Protein AF-A0A9E0GB80-F1 (afdb_monomer)

Solvent-accessible surface area (backbone atoms only — not comparable to full-atom values): 3646 Å² total; per-residue (Å²): 135,65,83,82,40,65,90,74,82,92,79,88,67,90,44,72,67,50,26,53,28,43,22,45,48,21,55,76,69,76,43,82,66,76,30,63,85,44,71,72,52,47,52,51,53,51,53,51,49,35,60,72,70,55,63,77,81,118

Structure (mmCIF, N/CA/C/O backbone):
data_AF-A0A9E0GB80-F1
#
_entry.id   AF-A0A9E0GB80-F1
#
loop_
_atom_site.group_PDB
_atom_site.id
_atom_site.type_symbol
_atom_site.label_atom_id
_atom_site.label_alt_id
_atom_site.label_comp_id
_atom_site.label_asym_id
_atom_site.label_entity_id
_atom_site.label_seq_id
_atom_site.pdbx_PDB_ins_code
_atom_site.Cartn_x
_atom_site.Cartn_y
_atom_site.Cartn_z
_atom_site.occupancy
_atom_site.B_iso_or_equiv
_atom_site.auth_seq_id
_atom_site.auth_comp_id
_atom_site.auth_asym_id
_atom_site.auth_atom_id
_atom_site.pdbx_PDB_model_num
ATOM 1 N N . TYR A 1 1 ? 4.349 -14.868 -8.103 1.00 60.28 1 TYR A N 1
ATOM 2 C CA . TYR A 1 1 ? 4.940 -14.112 -6.980 1.00 60.28 1 TYR A CA 1
ATOM 3 C C . TYR A 1 1 ? 4.015 -13.038 -6.399 1.00 60.28 1 TYR A C 1
ATOM 5 O O . TYR A 1 1 ? 4.068 -12.861 -5.196 1.00 60.28 1 TYR A O 1
ATOM 13 N N . TYR A 1 2 ? 3.099 -12.423 -7.164 1.00 72.88 2 TYR A N 1
ATOM 14 C CA . TYR A 1 2 ? 1.995 -11.602 -6.608 1.00 72.88 2 TYR A CA 1
ATOM 15 C C . TYR A 1 2 ? 0.638 -12.312 -6.547 1.00 72.88 2 TYR A C 1
ATOM 17 O O . TYR A 1 2 ? -0.353 -11.718 -6.156 1.00 72.88 2 TYR A O 1
ATOM 25 N N . SER A 1 3 ? 0.583 -13.586 -6.936 1.00 75.38 3 SER A N 1
ATOM 26 C CA . SER A 1 3 ? -0.650 -14.370 -7.067 1.00 75.38 3 SER A CA 1
ATOM 27 C C . SER A 1 3 ? -1.422 -14.568 -5.760 1.00 75.38 3 SER A C 1
ATOM 29 O O . SER A 1 3 ? -2.555 -15.028 -5.807 1.00 75.38 3 SER A O 1
ATOM 31 N N . SER A 1 4 ? -0.818 -14.264 -4.608 1.00 84.31 4 SER A N 1
ATOM 32 C CA . SER A 1 4 ? -1.503 -14.267 -3.314 1.00 84.31 4 SER A CA 1
ATOM 33 C C . SER A 1 4 ? -2.184 -12.937 -2.982 1.00 84.31 4 SER A C 1
ATOM 35 O O . SER A 1 4 ? -3.079 -12.934 -2.142 1.00 84.31 4 SER A O 1
ATOM 37 N N . ILE A 1 5 ? -1.813 -11.830 -3.641 1.00 88.06 5 ILE A N 1
ATOM 38 C CA . ILE A 1 5 ? -2.509 -10.548 -3.495 1.00 88.06 5 ILE A CA 1
ATOM 39 C C . ILE A 1 5 ? -3.869 -10.673 -4.204 1.00 88.06 5 ILE A C 1
ATOM 41 O O . ILE A 1 5 ? -3.895 -10.989 -5.397 1.00 88.06 5 ILE A O 1
ATOM 45 N N . PRO A 1 6 ? -4.996 -10.430 -3.510 1.00 86.56 6 PRO A N 1
ATOM 46 C CA . PRO A 1 6 ? -6.321 -10.459 -4.116 1.00 86.56 6 PRO A CA 1
ATOM 47 C C . PRO A 1 6 ? -6.434 -9.501 -5.305 1.00 86.56 6 PRO A C 1
ATOM 49 O O . PRO A 1 6 ? -5.964 -8.364 -5.248 1.00 86.56 6 PRO A O 1
ATOM 52 N N . VAL A 1 7 ? -7.107 -9.944 -6.368 1.00 88.88 7 VAL A N 1
ATOM 53 C CA . VAL A 1 7 ? -7.505 -9.059 -7.469 1.00 88.88 7 VAL A CA 1
ATOM 54 C C . VAL A 1 7 ? -8.648 -8.175 -6.979 1.00 88.88 7 VAL A C 1
ATOM 56 O O . VAL A 1 7 ? -9.635 -8.677 -6.446 1.00 88.88 7 VAL A O 1
ATOM 59 N N . LEU A 1 8 ? -8.512 -6.864 -7.167 1.00 89.88 8 LEU A N 1
ATOM 60 C CA . LEU A 1 8 ? -9.487 -5.871 -6.722 1.00 89.88 8 LEU A CA 1
ATOM 61 C C . LEU A 1 8 ? -10.179 -5.207 -7.912 1.00 89.88 8 LEU A C 1
ATOM 63 O O . LEU A 1 8 ? -9.562 -4.978 -8.952 1.00 89.88 8 LEU A O 1
ATOM 67 N N . SER A 1 9 ? -11.446 -4.835 -7.725 1.00 92.94 9 SER A N 1
ATOM 68 C CA . SER A 1 9 ? -12.110 -3.848 -8.579 1.00 92.94 9 SER A CA 1
ATOM 69 C C . SER A 1 9 ? -11.695 -2.445 -8.137 1.00 92.94 9 SER A C 1
ATOM 71 O O . SER A 1 9 ? -11.703 -2.148 -6.945 1.00 92.94 9 SER A O 1
ATOM 73 N N . THR A 1 10 ? -11.355 -1.565 -9.076 1.00 93.50 10 THR A N 1
ATOM 74 C CA . THR A 1 10 ? -11.007 -0.168 -8.779 1.00 93.50 10 THR A CA 1
ATOM 75 C C . THR A 1 10 ? -12.272 0.681 -8.675 1.00 93.50 10 THR A C 1
ATOM 77 O O . THR A 1 10 ? -12.716 1.269 -9.660 1.00 93.50 10 THR A O 1
ATOM 80 N N . ASP A 1 11 ? -12.864 0.722 -7.484 1.00 95.44 11 ASP A N 1
ATOM 81 C CA . ASP A 1 11 ? -14.075 1.496 -7.168 1.00 95.44 11 ASP A CA 1
ATOM 82 C C . ASP A 1 11 ? -13.784 2.874 -6.538 1.00 95.44 11 ASP A C 1
ATOM 84 O O . ASP A 1 11 ? -14.694 3.674 -6.331 1.00 95.44 11 ASP A O 1
ATOM 88 N N . GLY A 1 12 ? -12.510 3.168 -6.254 1.00 95.44 12 GLY A N 1
ATOM 89 C CA . GLY A 1 12 ? -12.071 4.407 -5.609 1.00 95.44 12 GLY A CA 1
ATOM 90 C C . GLY A 1 12 ? -12.245 4.426 -4.087 1.00 95.44 12 GLY A C 1
ATOM 91 O O . GLY A 1 12 ? -11.965 5.451 -3.465 1.00 95.44 12 GLY A O 1
ATOM 92 N N . ILE A 1 13 ? -12.672 3.317 -3.474 1.00 96.75 13 ILE A N 1
ATOM 93 C CA . ILE A 1 13 ? -12.906 3.200 -2.034 1.00 96.75 13 ILE A CA 1
ATOM 94 C C . ILE A 1 13 ? -11.788 2.373 -1.395 1.00 96.75 13 ILE A C 1
ATOM 96 O O . ILE A 1 13 ? -11.489 1.241 -1.778 1.00 96.75 13 ILE A O 1
ATOM 100 N N . TYR A 1 14 ? -11.189 2.912 -0.334 1.00 96.56 14 TYR A N 1
ATOM 101 C CA . TYR A 1 14 ? -10.265 2.146 0.499 1.00 96.56 14 TYR A CA 1
ATOM 102 C C . TYR A 1 14 ? -11.043 1.306 1.523 1.00 96.56 14 TYR A C 1
ATOM 104 O O . TYR A 1 14 ? -11.117 1.640 2.704 1.00 96.56 14 TYR A O 1
ATOM 112 N N . GLY A 1 15 ? -11.692 0.242 1.045 1.00 96.25 15 GLY A N 1
ATOM 113 C CA . GLY A 1 15 ? -12.464 -0.688 1.871 1.00 96.25 15 GLY A CA 1
ATOM 114 C C . GLY A 1 15 ? -11.633 -1.846 2.432 1.00 96.25 15 GLY A C 1
ATOM 115 O O . GLY A 1 15 ? -10.419 -1.933 2.238 1.00 96.25 15 GLY A O 1
ATOM 116 N N . GLU A 1 16 ? -12.309 -2.790 3.089 1.00 96.56 16 GLU A N 1
ATOM 117 C CA . GLU A 1 16 ? -11.679 -3.972 3.698 1.00 96.56 16 GLU A CA 1
ATOM 118 C C . GLU A 1 16 ? -10.898 -4.823 2.687 1.00 96.56 16 GLU A C 1
ATOM 120 O O . GLU A 1 16 ? -9.822 -5.328 3.003 1.00 96.56 16 GLU A O 1
ATOM 125 N N . GLN A 1 17 ? -11.401 -4.937 1.453 1.00 96.31 17 GLN A N 1
ATOM 126 C CA . GLN A 1 17 ? -10.728 -5.681 0.385 1.00 96.31 17 GLN A CA 1
ATOM 127 C C . GLN A 1 17 ? -9.388 -5.032 0.006 1.00 96.31 17 GLN A C 1
ATOM 129 O O . GLN A 1 17 ? -8.372 -5.721 -0.098 1.00 96.31 17 GLN A O 1
ATOM 134 N N . THR A 1 18 ? -9.362 -3.702 -0.118 1.00 97.31 18 THR A N 1
ATOM 135 C CA . THR A 1 18 ? -8.140 -2.933 -0.385 1.00 97.31 18 THR A CA 1
ATOM 136 C C . THR A 1 18 ? -7.141 -3.085 0.759 1.00 97.31 18 THR A C 1
ATOM 138 O O . THR A 1 18 ? -5.979 -3.411 0.518 1.00 97.31 18 THR A O 1
ATOM 141 N N . ALA A 1 19 ? -7.595 -2.952 2.008 1.00 97.56 19 ALA A N 1
ATOM 142 C CA . ALA A 1 19 ? -6.744 -3.126 3.184 1.00 97.56 19 ALA A CA 1
ATOM 143 C C . ALA A 1 19 ? -6.161 -4.550 3.288 1.00 97.56 19 ALA A C 1
ATOM 145 O O . ALA A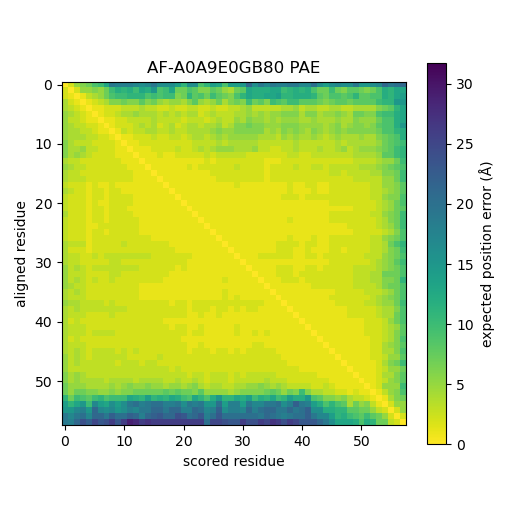 1 19 ? -4.990 -4.722 3.637 1.00 97.56 19 ALA A O 1
ATOM 146 N N . ALA A 1 20 ? -6.944 -5.582 2.952 1.00 96.94 20 ALA A N 1
ATOM 147 C CA . ALA A 1 20 ? -6.480 -6.968 2.929 1.00 96.94 20 ALA A CA 1
ATOM 148 C C . ALA A 1 20 ? -5.407 -7.201 1.853 1.00 96.94 20 ALA A C 1
ATOM 150 O O . ALA A 1 20 ? -4.382 -7.825 2.132 1.00 96.94 20 ALA A O 1
ATOM 151 N N . ALA A 1 21 ? -5.595 -6.651 0.6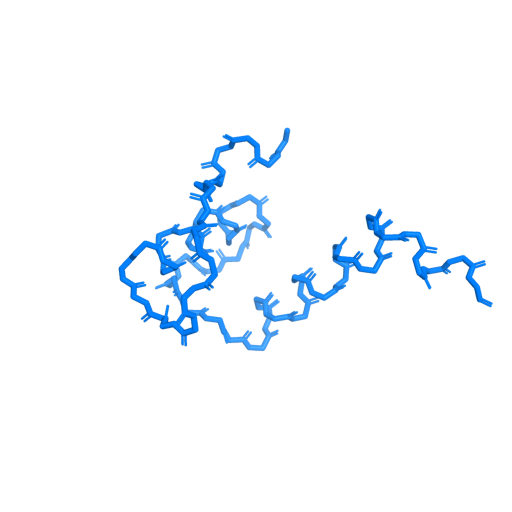51 1.00 97.00 21 ALA A N 1
ATOM 152 C CA . ALA A 1 21 ? -4.596 -6.737 -0.410 1.00 97.00 21 ALA A CA 1
ATOM 153 C C . ALA A 1 21 ? -3.306 -5.988 -0.061 1.00 97.00 21 ALA A C 1
ATOM 155 O O . ALA A 1 21 ? -2.211 -6.501 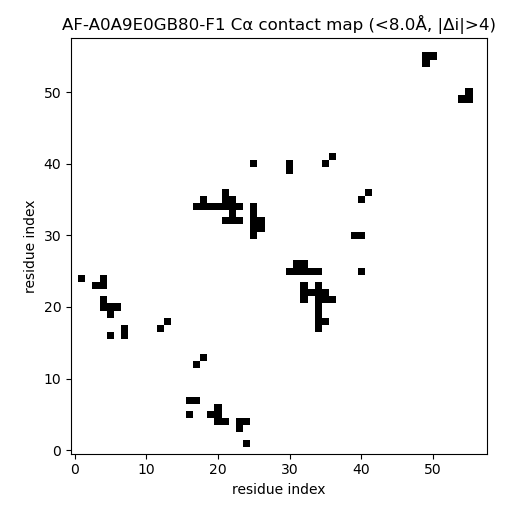-0.292 1.00 97.00 21 ALA A O 1
ATOM 156 N N . VAL A 1 22 ? -3.423 -4.812 0.560 1.00 97.50 22 VAL A N 1
ATOM 157 C CA . VAL A 1 22 ? -2.268 -4.041 1.037 1.00 97.50 22 VAL A CA 1
ATOM 158 C C . VAL A 1 22 ? -1.519 -4.798 2.130 1.00 97.50 22 VAL A C 1
ATOM 160 O O . VAL A 1 22 ? -0.292 -4.838 2.106 1.00 97.50 22 VAL A O 1
ATOM 163 N N . LYS A 1 23 ? -2.229 -5.473 3.037 1.00 97.50 23 LYS A N 1
ATOM 164 C CA . LYS A 1 23 ? -1.609 -6.313 4.068 1.00 97.50 23 LYS A CA 1
ATOM 165 C C . LYS A 1 23 ? -0.812 -7.472 3.467 1.00 97.50 23 LYS A C 1
ATOM 167 O O . LYS A 1 23 ? 0.301 -7.752 3.911 1.00 97.50 23 LYS A O 1
ATOM 172 N N . GLU A 1 24 ? -1.345 -8.114 2.432 1.00 97.06 24 GLU A N 1
ATOM 173 C CA . GLU A 1 24 ? -0.643 -9.193 1.735 1.00 97.06 24 GLU A CA 1
ATOM 174 C C . GLU A 1 24 ? 0.565 -8.677 0.938 1.00 97.06 24 GLU A C 1
ATOM 176 O O . GLU A 1 24 ? 1.636 -9.282 0.974 1.00 97.06 24 GLU A O 1
ATOM 181 N N . PHE A 1 25 ? 0.442 -7.514 0.293 1.00 96.38 25 PHE A N 1
ATOM 182 C CA . PHE A 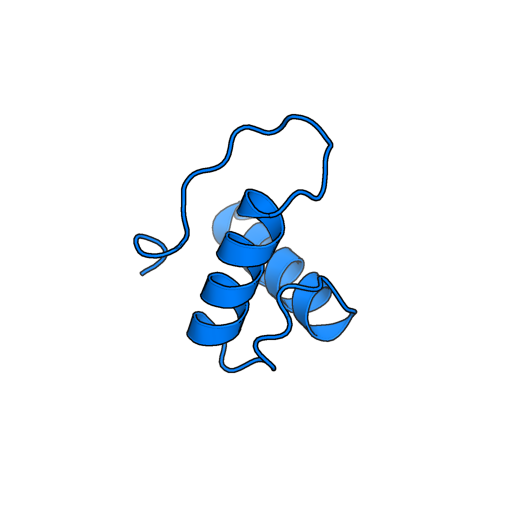1 25 ? 1.575 -6.826 -0.328 1.00 96.38 25 PHE A CA 1
ATOM 183 C C . PHE A 1 25 ? 2.679 -6.532 0.699 1.00 96.38 25 PHE A C 1
ATOM 185 O O . PHE A 1 25 ? 3.843 -6.864 0.476 1.00 96.38 25 PHE A O 1
ATOM 192 N N . GLN A 1 26 ? 2.317 -5.969 1.854 1.00 97.81 26 GLN A N 1
ATOM 193 C CA . GLN A 1 26 ? 3.251 -5.695 2.946 1.00 97.81 26 GLN A CA 1
ATOM 194 C C . GLN A 1 26 ? 3.957 -6.972 3.411 1.00 97.81 26 GLN A C 1
ATOM 196 O O . GLN A 1 26 ? 5.174 -6.965 3.584 1.00 97.81 26 GLN A O 1
ATOM 201 N N . ARG A 1 27 ? 3.226 -8.086 3.538 1.00 96.81 27 ARG A N 1
ATOM 202 C CA . ARG A 1 27 ? 3.799 -9.393 3.885 1.00 96.81 27 ARG A CA 1
ATOM 203 C C . ARG A 1 27 ? 4.832 -9.863 2.856 1.00 96.81 27 ARG A C 1
ATOM 205 O O . ARG A 1 27 ? 5.892 -10.339 3.249 1.00 96.81 27 ARG A O 1
ATOM 212 N N . ILE A 1 28 ? 4.543 -9.728 1.561 1.00 95.31 28 ILE A N 1
ATOM 213 C CA . ILE A 1 28 ? 5.459 -10.125 0.475 1.00 95.31 28 ILE A CA 1
ATOM 214 C C . ILE A 1 28 ? 6.759 -9.311 0.513 1.00 95.31 28 ILE A C 1
ATOM 216 O O . ILE A 1 28 ? 7.828 -9.854 0.237 1.00 95.31 28 ILE A O 1
ATOM 220 N N . PHE A 1 29 ? 6.676 -8.031 0.879 1.00 95.31 29 PHE A N 1
ATOM 221 C CA . PHE A 1 29 ? 7.817 -7.111 0.904 1.00 95.31 29 PHE A CA 1
ATOM 222 C C . PHE A 1 29 ? 8.420 -6.876 2.291 1.00 95.31 29 PHE A C 1
ATOM 224 O O . PHE A 1 29 ? 9.211 -5.952 2.460 1.00 95.31 29 PHE A O 1
ATOM 231 N N . ASN A 1 30 ? 8.095 -7.723 3.273 1.00 96.38 30 ASN A N 1
ATOM 232 C CA . ASN A 1 30 ? 8.607 -7.635 4.645 1.00 96.38 30 ASN A CA 1
ATOM 233 C C . ASN A 1 30 ? 8.371 -6.262 5.316 1.00 96.38 30 ASN A C 1
ATOM 235 O O . ASN A 1 30 ? 9.201 -5.786 6.090 1.00 96.38 30 ASN A O 1
ATOM 239 N N . LEU A 1 31 ? 7.231 -5.630 5.033 1.00 97.31 31 LEU A N 1
ATOM 240 C CA . LEU A 1 31 ? 6.770 -4.398 5.676 1.00 97.31 31 LEU A CA 1
ATOM 241 C C . LEU A 1 31 ? 5.840 -4.710 6.866 1.00 97.31 31 LEU A C 1
ATOM 243 O O . LEU A 1 31 ? 5.265 -5.804 6.933 1.00 97.31 31 LEU A O 1
ATOM 247 N N . PRO A 1 32 ? 5.624 -3.757 7.797 1.00 98.06 32 PRO A N 1
ATOM 248 C CA . PRO A 1 32 ? 4.576 -3.878 8.807 1.00 98.06 32 PRO A CA 1
ATOM 249 C C . PRO A 1 32 ? 3.204 -4.114 8.162 1.00 98.06 32 PRO A C 1
ATOM 251 O O . PRO A 1 32 ? 2.751 -3.329 7.338 1.00 98.06 32 PRO A O 1
ATOM 254 N N . GLN A 1 33 ? 2.534 -5.196 8.557 1.00 97.75 33 GLN A N 1
ATOM 255 C CA . GLN A 1 33 ? 1.277 -5.677 7.970 1.00 97.75 33 GLN A CA 1
ATOM 256 C C . GLN A 1 33 ? 0.051 -4.931 8.530 1.00 97.75 33 GLN A C 1
ATOM 258 O O . GLN A 1 33 ? -0.879 -5.538 9.068 1.00 97.75 33 GLN A O 1
ATOM 263 N N . SER A 1 34 ? 0.060 -3.600 8.457 1.00 98.00 34 SER A N 1
ATOM 264 C CA . SER A 1 34 ? -1.025 -2.746 8.955 1.00 9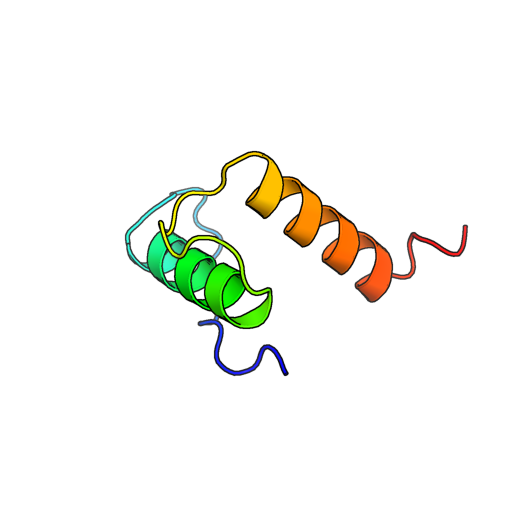8.00 34 SER A CA 1
ATOM 265 C C . SER A 1 34 ? -2.271 -2.786 8.064 1.00 98.00 34 SER A C 1
ATOM 267 O O . SER A 1 34 ? -3.376 -2.560 8.550 1.00 98.00 34 SER A O 1
ATOM 269 N N . GLY A 1 35 ? -2.109 -3.089 6.771 1.00 97.75 35 GLY A N 1
ATOM 270 C CA . GLY A 1 35 ? -3.143 -2.875 5.758 1.00 97.75 35 GLY A CA 1
ATOM 271 C C . GLY A 1 35 ? -3.387 -1.394 5.444 1.00 97.75 35 GLY A C 1
ATOM 272 O O . GLY A 1 35 ? -4.387 -1.077 4.814 1.00 97.75 35 GLY A O 1
ATOM 273 N N . ILE A 1 36 ? -2.505 -0.499 5.904 1.00 98.38 36 ILE A N 1
ATOM 274 C CA . ILE A 1 36 ? -2.543 0.946 5.654 1.00 98.38 36 ILE A CA 1
ATOM 275 C C . ILE A 1 36 ? -1.423 1.299 4.680 1.00 98.38 36 ILE A C 1
ATOM 277 O O . ILE A 1 36 ? -0.276 0.896 4.868 1.00 98.38 36 ILE A O 1
ATOM 281 N N . THR A 1 37 ? -1.738 2.104 3.671 1.00 97.94 37 THR A N 1
ATOM 282 C CA . THR A 1 37 ? -0.755 2.609 2.706 1.00 97.94 37 THR A CA 1
ATOM 283 C C . THR A 1 37 ? -0.026 3.835 3.265 1.00 97.94 37 THR A C 1
ATOM 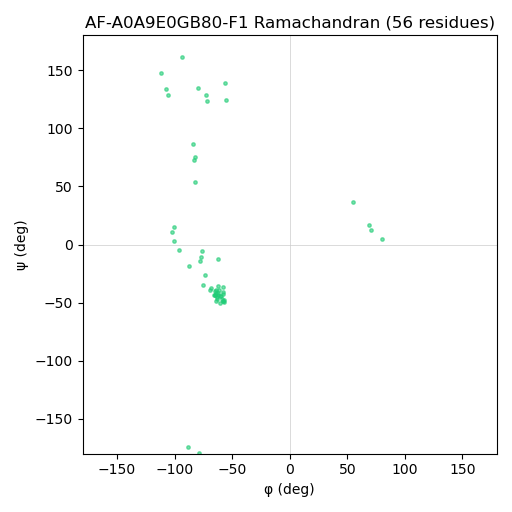285 O O . THR A 1 37 ? -0.313 4.971 2.901 1.00 97.94 37 THR A O 1
ATOM 288 N N . ASP A 1 38 ? 0.901 3.599 4.189 1.00 97.88 38 ASP A N 1
ATOM 289 C CA . ASP A 1 38 ? 1.836 4.611 4.688 1.00 97.88 38 ASP A CA 1
ATOM 290 C C . ASP A 1 38 ? 3.001 4.859 3.709 1.00 97.88 38 ASP A C 1
ATOM 292 O O . ASP A 1 38 ? 3.068 4.268 2.630 1.00 97.88 38 ASP A O 1
ATOM 296 N N . PHE A 1 39 ? 3.928 5.756 4.066 1.00 98.12 39 PHE A N 1
ATOM 297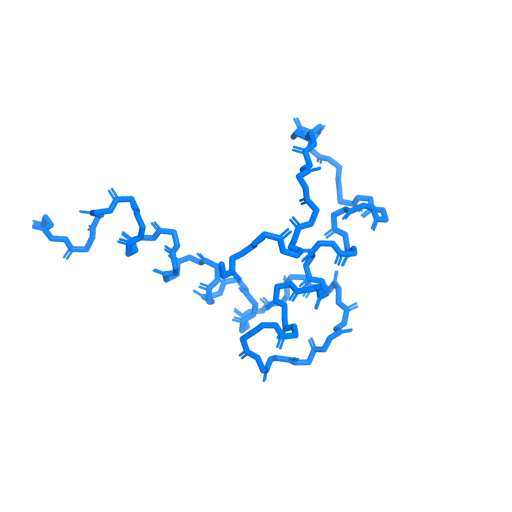 C CA . PHE A 1 39 ? 5.025 6.145 3.175 1.00 98.12 39 PHE A CA 1
ATOM 298 C C . PHE A 1 39 ? 5.894 4.958 2.705 1.00 98.12 39 PHE A C 1
ATOM 300 O O . PHE A 1 39 ? 6.075 4.828 1.492 1.00 98.12 39 PHE A O 1
ATOM 307 N N . PRO A 1 40 ? 6.392 4.058 3.581 1.00 98.06 40 PRO A N 1
ATOM 308 C CA . PRO A 1 40 ? 7.139 2.878 3.137 1.00 98.06 40 PRO A CA 1
ATOM 309 C C . PRO A 1 40 ? 6.340 1.976 2.189 1.00 98.06 40 PRO A C 1
ATOM 311 O O . PRO A 1 40 ? 6.874 1.495 1.183 1.00 98.06 40 PRO A O 1
ATOM 314 N N . THR A 1 41 ? 5.050 1.777 2.476 1.00 98.19 41 THR A N 1
ATOM 315 C CA . THR A 1 41 ? 4.163 0.985 1.617 1.00 98.19 41 THR A CA 1
ATOM 316 C C . THR A 1 41 ? 4.003 1.644 0.247 1.00 98.19 41 THR A C 1
ATOM 318 O O . THR A 1 41 ? 4.200 0.990 -0.777 1.00 98.19 41 THR A O 1
ATOM 321 N N . TRP A 1 42 ? 3.708 2.946 0.213 1.00 97.88 42 TRP A N 1
ATOM 322 C CA . TRP A 1 42 ? 3.527 3.707 -1.024 1.00 97.88 42 TRP A CA 1
ATOM 323 C C . TRP A 1 42 ? 4.793 3.759 -1.884 1.00 97.88 42 TRP A C 1
ATOM 325 O O . TRP A 1 42 ? 4.726 3.564 -3.101 1.00 97.88 42 TRP A O 1
ATOM 335 N N . PHE A 1 43 ? 5.951 3.978 -1.256 1.00 97.75 43 PHE A N 1
ATOM 336 C CA . PHE A 1 43 ? 7.244 3.966 -1.935 1.00 97.75 43 PHE A CA 1
ATOM 337 C C . PHE A 1 43 ? 7.487 2.622 -2.625 1.00 97.75 43 PHE A C 1
ATOM 339 O O . PHE A 1 43 ? 7.783 2.582 -3.818 1.00 97.75 43 PHE A O 1
ATOM 346 N N . THR A 1 44 ? 7.269 1.520 -1.903 1.00 96.62 44 THR A N 1
ATOM 347 C CA . THR A 1 44 ? 7.486 0.170 -2.437 1.00 96.62 44 THR A CA 1
ATOM 348 C C . THR A 1 44 ? 6.520 -0.137 -3.582 1.00 96.62 44 THR A C 1
ATOM 350 O O . THR A 1 44 ? 6.946 -0.656 -4.610 1.00 96.62 44 THR A O 1
ATOM 353 N N . VAL A 1 45 ? 5.233 0.216 -3.458 1.00 95.44 45 VAL A N 1
ATOM 354 C CA . VAL A 1 45 ? 4.255 0.072 -4.556 1.00 95.44 45 VAL A CA 1
ATOM 355 C C . VAL A 1 45 ? 4.722 0.829 -5.799 1.00 95.44 45 VAL A C 1
ATOM 357 O O . VAL A 1 45 ? 4.733 0.261 -6.891 1.00 95.44 45 VAL A O 1
ATOM 360 N N . SER A 1 46 ? 5.146 2.083 -5.630 1.00 95.50 46 SER A N 1
ATOM 361 C CA .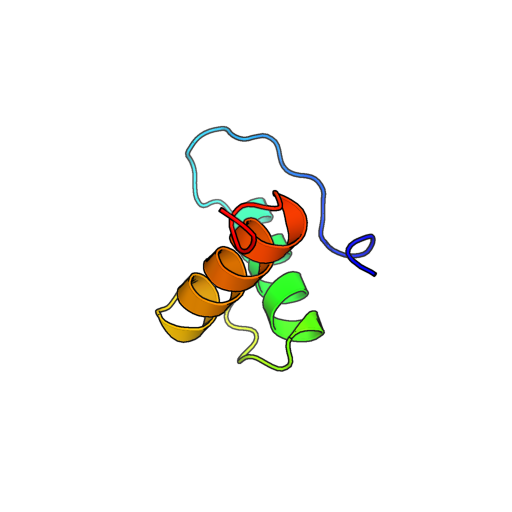 SER A 1 46 ? 5.598 2.936 -6.734 1.00 95.50 46 SER A CA 1
ATOM 362 C C . SER A 1 46 ? 6.845 2.369 -7.418 1.00 95.50 46 SER A C 1
ATOM 364 O O . SER A 1 46 ? 6.879 2.272 -8.643 1.00 95.50 46 SER A O 1
ATOM 366 N N . GLU A 1 47 ? 7.839 1.923 -6.644 1.00 95.31 47 GLU A N 1
ATOM 367 C CA . GLU A 1 47 ? 9.058 1.292 -7.166 1.00 95.31 47 GLU A CA 1
ATOM 368 C C . GLU A 1 47 ? 8.732 0.036 -7.991 1.00 95.31 47 GLU A C 1
ATOM 370 O O . GLU A 1 47 ? 9.221 -0.120 -9.113 1.00 95.31 47 GLU A O 1
ATOM 375 N N . LYS A 1 48 ? 7.860 -0.848 -7.478 1.00 93.56 48 LYS A N 1
ATOM 376 C CA . LYS A 1 48 ? 7.460 -2.064 -8.206 1.00 93.56 48 LYS A CA 1
ATOM 377 C C . LYS A 1 48 ? 6.630 -1.752 -9.440 1.00 93.56 48 LYS A C 1
ATOM 379 O O . LYS A 1 48 ? 6.825 -2.413 -10.455 1.00 93.56 48 LYS A O 1
ATOM 384 N N . TYR A 1 49 ? 5.753 -0.753 -9.383 1.00 91.25 49 TYR A N 1
ATOM 385 C CA . TYR A 1 49 ? 5.002 -0.304 -10.551 1.00 91.25 49 TYR A CA 1
ATOM 386 C C . TYR A 1 49 ? 5.939 0.182 -11.659 1.00 91.25 49 TYR A C 1
ATOM 388 O O . TYR A 1 49 ? 5.838 -0.297 -12.783 1.00 91.25 49 TYR A O 1
ATOM 396 N N . VAL A 1 50 ? 6.890 1.066 -11.339 1.00 93.06 50 VAL A N 1
ATOM 397 C CA . VAL A 1 50 ? 7.862 1.594 -12.310 1.00 93.06 50 VAL A CA 1
ATOM 398 C C . VAL A 1 50 ? 8.696 0.466 -12.928 1.00 93.06 50 VAL A C 1
ATOM 400 O O . VAL A 1 50 ? 8.848 0.423 -14.149 1.00 93.06 50 VAL A O 1
ATOM 403 N N . ALA A 1 51 ? 9.176 -0.477 -12.109 1.00 89.94 51 ALA A N 1
ATOM 404 C CA . ALA A 1 51 ? 9.946 -1.625 -12.584 1.00 89.94 51 ALA A CA 1
ATOM 405 C C . ALA A 1 51 ? 9.127 -2.561 -13.494 1.00 89.94 51 ALA A C 1
ATOM 407 O O . ALA A 1 51 ? 9.631 -3.023 -14.513 1.00 89.94 51 ALA A O 1
ATOM 408 N N . LEU A 1 52 ? 7.861 -2.835 -13.154 1.00 88.06 52 LEU A N 1
ATOM 409 C CA . LEU A 1 52 ? 6.983 -3.715 -13.939 1.00 88.06 52 LEU A CA 1
ATOM 410 C C . LEU A 1 52 ? 6.462 -3.052 -15.216 1.00 88.06 52 LEU A C 1
ATOM 412 O O . LEU A 1 52 ? 6.289 -3.725 -16.228 1.00 88.06 52 LEU A O 1
ATOM 416 N N . ALA A 1 53 ? 6.202 -1.748 -15.168 1.00 88.31 53 ALA A N 1
ATOM 417 C CA . ALA A 1 53 ? 5.740 -0.974 -16.312 1.00 88.31 53 ALA A CA 1
ATOM 418 C C . ALA A 1 53 ? 6.870 -0.661 -17.312 1.00 88.31 53 ALA A C 1
ATOM 420 O O . ALA A 1 53 ? 6.598 -0.083 -18.360 1.00 88.31 53 ALA A O 1
ATOM 421 N N . GLY A 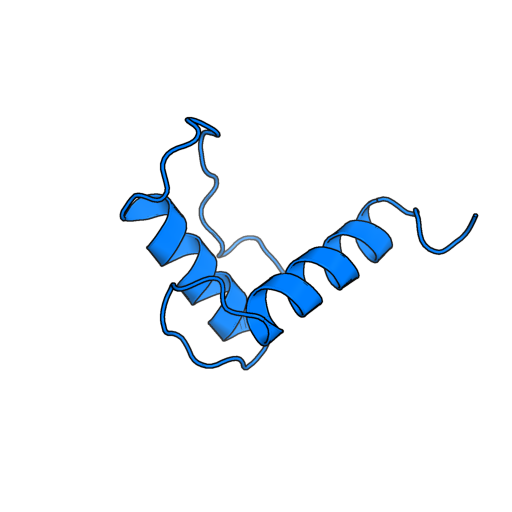1 54 ? 8.125 -1.010 -16.996 1.00 79.62 54 GLY A N 1
ATOM 422 C CA . GLY A 1 54 ? 9.290 -0.680 -17.825 1.00 79.62 54 GLY A CA 1
ATOM 423 C C . GLY A 1 54 ? 9.610 0.818 -17.853 1.00 79.62 54 GLY A C 1
ATOM 424 O O . GLY A 1 54 ? 10.340 1.278 -18.720 1.00 79.62 54 GLY A O 1
ATOM 425 N N . LEU A 1 55 ? 9.072 1.592 -16.906 1.00 72.56 55 LEU A N 1
ATOM 426 C CA . LEU A 1 55 ? 9.253 3.045 -16.841 1.00 72.56 55 LEU A CA 1
ATOM 427 C C . LEU A 1 55 ? 10.629 3.448 -16.287 1.00 72.56 55 LEU A C 1
ATOM 429 O O . LEU A 1 55 ? 10.979 4.619 -16.343 1.00 72.56 55 LEU A O 1
ATOM 433 N N . ALA A 1 56 ? 11.396 2.500 -15.740 1.00 59.53 56 ALA A N 1
ATOM 434 C CA . ALA A 1 56 ? 12.756 2.730 -15.248 1.00 59.53 56 ALA A CA 1
ATOM 435 C C . ALA A 1 56 ? 13.825 2.799 -16.358 1.00 59.53 56 ALA A C 1
ATOM 437 O O . ALA A 1 56 ? 14.946 3.204 -16.065 1.00 59.53 56 ALA A O 1
ATOM 438 N N . GLU A 1 57 ? 13.515 2.376 -17.591 1.00 58.66 57 GLU A N 1
ATOM 439 C CA . GLU A 1 57 ? 14.479 2.296 -18.708 1.00 58.66 57 GLU A CA 1
ATOM 440 C C . GLU A 1 57 ? 14.358 3.444 -19.739 1.00 58.66 57 GLU A C 1
ATOM 442 O O . GLU A 1 57 ? 14.976 3.375 -20.802 1.00 58.66 57 GLU A O 1
ATOM 447 N N . LEU A 1 58 ? 13.587 4.499 -19.444 1.00 51.09 58 LEU A N 1
ATOM 448 C CA . LEU A 1 58 ? 13.441 5.708 -20.279 1.00 51.09 58 LEU A CA 1
ATOM 449 C C . LEU A 1 58 ? 14.205 6.899 -19.690 1.00 51.09 58 LEU A C 1
ATOM 451 O O . LEU A 1 58 ? 14.736 7.694 -20.498 1.00 51.09 58 LEU A O 1
#

Nearest PDB structures (foldseek):
  6tci-assembly1_A  TM=8.855E-01  e=3.063E-01  Bacillus cereus ATCC 14579
  5ao8-assembly1_A  TM=8.829E-01  e=7.310E-01  Pseudomonas aeruginosa
  4c2e-assembly1_B  TM=9.704E-01  e=1.361E+00  Bacillus subtilis subsp. subtilis str. 168
  4g54-assembly1_A  TM=1.009E+00  e=1.129E+00  Vibrio vulnificus
  5ao7-assembly1_A  TM=8.162E-01  e=9.973E-01  Pseudomonas aeruginosa

Radius of gyration: 11.83 Å; Cα contacts (8 Å, |Δi|>4): 44; chains: 1; bounding box: 29×20×29 Å

Sequence (58 aa):
YYSSIPVLSTDGIYGEQTAAAVKEFQRIFNLPQSGITDFPTWFTVSEKYVALAGLAEL

pLDDT: mean 91.15, std 11.05, range [51.09, 98.38]

Secondary structure (DSSP, 8-state):
--TTSPP----S---HHHHHHHHHHHHHTT----SS--HHHHHHHHHHHHHHTTGGG-

Foldseek 3Di:
DLVPQDDDDPPVDLDPSQLSSLLVVCVVVVHPSRSDCDPVSVVVVVVVCCVVVVVVVD

Mean predicted aligned error: 4.14 Å